Protein AF-A0A6A7Z5G0-F1 (afdb_monomer_lite)

Foldseek 3Di:
DPDLVVLLCLAEDQDDQVVCPVPPRGGNYYFPVVLLVVCVVVVVVVVVCVVVVVDDPVVVVCVLVVDPDPDSNNVSVVSVVSVVSNVVSVVVVVDVVSVVVVVVVVVVVVVLVVVVVVVCVVCVVPNQPPPDPVSVVVSVVVSVVD

InterPro domains:
  IPR002513 Tn3 transposase DDE domain [PF01526] (4-146)

pLDDT: mean 78.56, std 14.75, range [44.31, 96.69]

Organism: NCBI:txid1608996

Structure (mmCIF, N/CA/C/O backbone):
data_AF-A0A6A7Z5G0-F1
#
_entry.id   AF-A0A6A7Z5G0-F1
#
loop_
_atom_site.group_PDB
_atom_site.id
_atom_site.type_symbol
_atom_site.label_atom_id
_atom_site.label_alt_id
_atom_site.label_comp_id
_atom_site.label_asym_id
_atom_site.label_entity_id
_atom_site.label_seq_id
_atom_site.pdbx_PDB_ins_code
_atom_site.Cartn_x
_atom_site.Cartn_y
_atom_site.Cartn_z
_atom_site.occupancy
_atom_site.B_iso_or_equiv
_atom_site.auth_seq_id
_atom_site.auth_comp_id
_atom_site.auth_asym_id
_atom_site.auth_atom_id
_atom_site.pdbx_PDB_model_num
ATOM 1 N N . PHE A 1 1 ? 12.630 -0.727 1.863 1.00 52.66 1 PHE A N 1
ATOM 2 C CA . PHE A 1 1 ? 11.532 -0.521 2.828 1.00 52.66 1 PHE A CA 1
ATOM 3 C C . PHE A 1 1 ? 12.066 0.538 3.770 1.00 52.66 1 PHE A C 1
ATOM 5 O O . PHE A 1 1 ? 13.009 0.244 4.490 1.00 52.66 1 PHE A O 1
ATOM 12 N N . THR A 1 2 ? 11.656 1.792 3.601 1.00 56.12 2 THR A N 1
ATOM 13 C CA . THR A 1 2 ? 12.124 2.887 4.466 1.00 56.12 2 THR A CA 1
ATOM 14 C C . THR A 1 2 ? 11.445 2.747 5.826 1.00 56.12 2 THR A C 1
ATOM 16 O O . THR A 1 2 ? 10.356 2.179 5.872 1.00 56.12 2 THR A O 1
ATOM 19 N N . ASP A 1 3 ? 12.147 3.180 6.870 1.00 73.94 3 ASP A N 1
ATOM 20 C CA . ASP A 1 3 ? 11.816 3.174 8.302 1.00 73.94 3 ASP A CA 1
ATOM 21 C C . ASP A 1 3 ? 10.476 2.532 8.727 1.00 73.94 3 ASP A C 1
ATOM 23 O O . ASP A 1 3 ? 9.387 2.962 8.337 1.00 73.94 3 ASP A O 1
ATOM 27 N N . LEU A 1 4 ? 10.557 1.499 9.570 1.00 74.31 4 LEU A N 1
ATOM 28 C CA . LEU A 1 4 ? 9.383 0.800 10.093 1.00 74.31 4 LEU A CA 1
ATOM 29 C C . LEU A 1 4 ? 8.463 1.754 10.866 1.00 74.31 4 LEU A C 1
ATOM 31 O O . LEU A 1 4 ? 7.242 1.605 10.789 1.00 74.31 4 LEU A O 1
ATOM 35 N N . ASP A 1 5 ? 9.034 2.745 11.551 1.00 79.81 5 ASP A N 1
ATOM 36 C CA . ASP A 1 5 ? 8.273 3.712 12.339 1.00 79.81 5 ASP A CA 1
ATOM 37 C C . ASP A 1 5 ? 7.390 4.600 11.449 1.00 79.81 5 ASP A C 1
ATOM 39 O O . ASP A 1 5 ? 6.235 4.864 11.795 1.00 79.81 5 ASP A O 1
ATOM 43 N N . ASP A 1 6 ? 7.863 4.962 10.252 1.00 84.50 6 ASP A N 1
ATOM 44 C CA . ASP A 1 6 ? 7.064 5.695 9.262 1.00 84.50 6 ASP A CA 1
ATOM 45 C C . ASP A 1 6 ? 5.907 4.832 8.736 1.00 84.50 6 ASP A C 1
ATOM 47 O O . ASP A 1 6 ? 4.780 5.302 8.573 1.00 84.50 6 ASP A O 1
ATOM 51 N N . GLN A 1 7 ? 6.154 3.537 8.503 1.00 82.88 7 GLN A N 1
ATOM 52 C CA . GLN A 1 7 ? 5.121 2.615 8.015 1.00 82.88 7 GLN A CA 1
ATOM 53 C C . GLN A 1 7 ? 4.017 2.361 9.046 1.00 82.88 7 GLN A C 1
ATOM 55 O O . GLN A 1 7 ? 2.868 2.120 8.668 1.00 82.88 7 GLN A O 1
ATOM 60 N N . LEU A 1 8 ? 4.338 2.424 10.341 1.00 85.25 8 LEU A N 1
ATOM 61 C CA . LEU A 1 8 ? 3.349 2.298 11.412 1.00 85.25 8 LEU A CA 1
ATOM 62 C C . LEU A 1 8 ? 2.388 3.493 11.456 1.00 85.25 8 LEU A C 1
ATOM 64 O O . LEU A 1 8 ? 1.213 3.306 11.775 1.00 85.25 8 LEU A O 1
ATOM 68 N N . GLN A 1 9 ? 2.838 4.694 11.075 1.00 87.38 9 GLN A N 1
ATOM 69 C CA . GLN A 1 9 ? 1.968 5.875 10.971 1.00 87.38 9 GLN A CA 1
ATOM 70 C C . GLN A 1 9 ? 0.962 5.776 9.815 1.00 87.38 9 GLN A C 1
ATOM 72 O O . GLN A 1 9 ? -0.065 6.452 9.824 1.00 87.38 9 GLN A O 1
ATOM 77 N N . GLU A 1 10 ? 1.223 4.911 8.835 1.00 89.75 10 GLU A N 1
ATOM 78 C CA . GLU A 1 10 ? 0.332 4.645 7.703 1.00 89.75 10 GLU A CA 1
ATOM 79 C C . GLU A 1 10 ? -0.485 3.355 7.872 1.00 89.75 10 GLU A C 1
ATOM 81 O O . GLU A 1 10 ? -1.019 2.822 6.896 1.00 89.75 10 GLU A O 1
ATOM 86 N N . LEU A 1 11 ? -0.594 2.829 9.094 1.00 92.38 11 LEU A N 1
ATOM 87 C CA . LEU A 1 11 ? -1.417 1.661 9.373 1.00 92.38 11 LEU A CA 1
ATOM 88 C C . LEU A 1 11 ? -2.887 2.061 9.547 1.00 92.38 11 LEU A C 1
ATOM 90 O O . LEU A 1 11 ? -3.209 2.890 10.389 1.00 92.38 11 LEU A O 1
ATOM 94 N N . TYR A 1 12 ? -3.801 1.424 8.823 1.00 94.56 12 TYR A N 1
ATOM 95 C CA . TYR A 1 12 ? -5.240 1.668 8.926 1.00 94.56 12 TYR A CA 1
ATOM 96 C C . TYR A 1 12 ? -6.009 0.375 9.219 1.00 94.56 12 TYR A C 1
ATOM 98 O O . TYR A 1 12 ? -5.593 -0.720 8.830 1.00 94.56 12 TYR A O 1
ATOM 106 N N . CYS A 1 13 ? -7.155 0.493 9.892 1.00 92.69 13 CYS A N 1
ATOM 107 C CA . CYS A 1 13 ? -8.033 -0.631 10.217 1.00 92.69 13 CYS A CA 1
ATOM 108 C C . CYS A 1 13 ? -9.364 -0.586 9.460 1.00 92.69 13 CYS A C 1
ATOM 110 O O . CYS A 1 13 ? -9.811 0.453 8.978 1.00 92.69 13 CYS A O 1
ATOM 112 N N . ALA A 1 14 ? -10.007 -1.749 9.355 1.00 88.56 14 ALA A N 1
ATOM 113 C CA . ALA A 1 14 ? -11.346 -1.886 8.787 1.00 88.56 14 ALA A CA 1
ATOM 114 C C . ALA A 1 14 ? -12.457 -1.596 9.814 1.00 88.56 14 ALA A C 1
ATOM 116 O O . ALA A 1 14 ? -13.543 -1.157 9.431 1.00 88.56 14 ALA A O 1
ATOM 117 N N . ASP A 1 15 ? -12.178 -1.845 11.093 1.00 88.62 15 ASP A N 1
ATOM 118 C CA . ASP A 1 15 ? -13.135 -1.765 12.197 1.00 88.62 15 ASP A CA 1
ATOM 119 C C . ASP A 1 15 ? -12.935 -0.491 13.033 1.00 88.62 15 ASP A C 1
ATOM 121 O O . ASP A 1 15 ? -12.106 0.358 12.701 1.00 88.62 15 ASP A O 1
ATOM 125 N N . ASP A 1 16 ? -13.710 -0.351 14.108 1.00 88.94 16 ASP A N 1
ATOM 126 C CA . ASP A 1 16 ? -13.613 0.774 15.041 1.00 88.94 16 ASP A CA 1
ATOM 127 C C . ASP A 1 16 ? -12.233 0.820 15.725 1.00 88.94 16 ASP A C 1
ATOM 129 O O . ASP A 1 16 ? -11.728 -0.193 16.219 1.00 88.94 16 ASP A O 1
ATOM 133 N N . LEU A 1 17 ? -11.642 2.016 15.786 1.00 88.50 17 LEU A N 1
ATOM 134 C CA . LEU A 1 17 ? -10.369 2.289 16.454 1.00 88.50 17 LEU A CA 1
ATOM 135 C C . LEU A 1 17 ? -10.386 1.890 17.937 1.00 88.50 17 LEU A C 1
ATOM 137 O O . LEU A 1 17 ? -9.361 1.438 18.453 1.00 88.50 17 LEU A O 1
ATOM 141 N N . ALA A 1 18 ? -11.540 1.994 18.605 1.00 90.50 18 ALA A N 1
ATOM 142 C CA . ALA A 1 18 ? -11.696 1.654 20.019 1.00 90.50 18 ALA A CA 1
ATOM 143 C C . ALA A 1 18 ? -11.355 0.182 20.323 1.00 90.50 18 ALA A C 1
ATOM 145 O O . ALA A 1 18 ? -10.880 -0.150 21.410 1.00 90.50 18 ALA A O 1
ATOM 146 N N . LEU A 1 19 ? -11.526 -0.718 19.347 1.00 89.81 19 LEU A N 1
ATOM 147 C CA . LEU A 1 19 ? -11.207 -2.142 19.506 1.00 89.81 19 LEU A CA 1
ATOM 148 C C . LEU A 1 19 ? -9.704 -2.399 19.684 1.00 89.81 19 LEU A C 1
ATOM 150 O O . LEU A 1 19 ? -9.315 -3.453 20.189 1.00 89.81 19 LEU A O 1
ATOM 154 N N . TYR A 1 20 ? -8.861 -1.439 19.298 1.00 89.94 20 TYR A N 1
ATOM 155 C CA . TYR A 1 20 ? -7.408 -1.577 19.281 1.00 89.94 20 TYR A CA 1
ATOM 156 C C . TYR A 1 20 ? -6.707 -0.794 20.397 1.00 89.94 20 TYR A C 1
ATOM 158 O O . TYR A 1 20 ? -5.480 -0.781 20.441 1.00 89.94 20 TYR A O 1
ATOM 166 N N . GLU A 1 21 ? -7.435 -0.178 21.336 1.00 87.38 21 GLU A N 1
ATOM 167 C CA . GLU A 1 21 ? -6.838 0.625 22.421 1.00 87.38 21 GLU A CA 1
ATOM 168 C C . GLU A 1 21 ? -5.798 -0.140 23.250 1.00 87.38 21 GLU A C 1
ATOM 170 O O . GLU A 1 21 ? -4.813 0.438 23.706 1.00 87.38 21 GLU A O 1
ATOM 175 N N . LYS A 1 22 ? -6.004 -1.451 23.423 1.00 89.69 22 LYS A N 1
ATOM 176 C CA . LYS A 1 22 ? -5.122 -2.339 24.197 1.00 89.69 22 LYS A CA 1
ATOM 177 C C . LYS A 1 22 ? -4.058 -3.036 23.345 1.00 89.69 22 LYS A C 1
ATOM 179 O O . LYS A 1 22 ? -3.265 -3.809 23.880 1.00 89.69 22 LYS A O 1
ATOM 184 N N . CYS A 1 23 ? -4.053 -2.822 22.031 1.00 87.06 23 CYS A N 1
ATOM 185 C CA . CYS A 1 23 ? -3.070 -3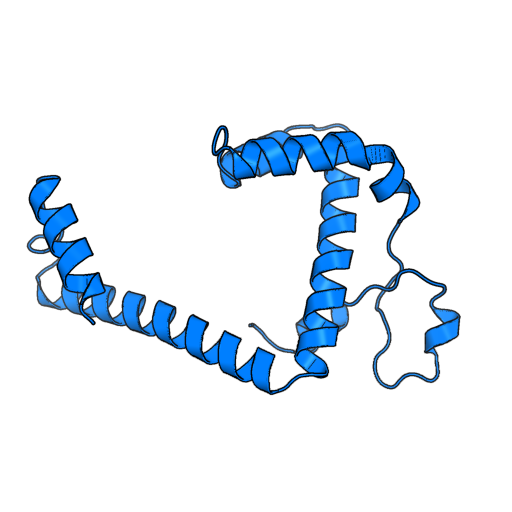.423 21.140 1.00 87.06 23 CYS A CA 1
ATOM 186 C C . CYS A 1 23 ? -1.740 -2.665 21.215 1.00 87.06 23 CYS A C 1
ATOM 188 O O . CYS A 1 23 ? -1.712 -1.439 21.296 1.00 87.06 23 CYS A O 1
ATOM 190 N N . LEU A 1 24 ? -0.628 -3.405 21.137 1.00 85.75 24 LEU A N 1
ATOM 191 C CA . LEU A 1 24 ? 0.721 -2.826 21.101 1.00 85.75 24 LEU A CA 1
ATOM 192 C C . LEU A 1 24 ? 0.904 -1.897 19.893 1.00 85.75 24 LEU A C 1
ATOM 194 O O . LEU A 1 24 ? 1.530 -0.848 19.995 1.00 85.75 24 LEU A O 1
ATOM 198 N N . ILE A 1 25 ? 0.330 -2.294 18.758 1.00 86.69 25 ILE A N 1
ATOM 199 C CA . ILE A 1 25 ? 0.344 -1.535 17.514 1.00 86.69 25 ILE A CA 1
ATOM 200 C C . ILE A 1 25 ? -1.076 -1.056 17.256 1.00 86.69 25 ILE A C 1
ATOM 202 O O . ILE A 1 25 ? -2.005 -1.866 17.198 1.00 86.69 25 ILE A O 1
ATOM 206 N N . ARG A 1 26 ? -1.233 0.261 17.116 1.00 89.94 26 ARG A N 1
ATOM 207 C CA . ARG A 1 26 ? -2.524 0.910 16.907 1.00 89.94 26 ARG A CA 1
ATOM 208 C C . ARG A 1 26 ? -2.609 1.459 15.484 1.00 89.94 26 ARG A C 1
ATOM 210 O O . ARG A 1 26 ? -1.638 2.057 15.025 1.00 89.94 26 ARG A O 1
ATOM 217 N N . PRO A 1 27 ? -3.738 1.264 14.788 1.00 92.38 27 PRO A N 1
ATOM 218 C CA . PRO A 1 27 ? -3.973 1.910 13.505 1.00 92.38 27 PRO A CA 1
ATOM 219 C C . PRO A 1 27 ? -4.077 3.433 13.683 1.00 92.38 27 PRO A C 1
ATOM 221 O O . PRO A 1 27 ? -4.663 3.920 14.648 1.00 92.38 27 PRO A O 1
ATOM 224 N N . ALA A 1 28 ? -3.532 4.181 12.729 1.00 91.81 28 ALA A N 1
ATOM 225 C CA . ALA A 1 28 ? -3.609 5.633 12.630 1.00 91.81 28 ALA A CA 1
ATOM 226 C C . ALA A 1 28 ? -4.994 6.133 12.183 1.00 91.81 28 ALA A C 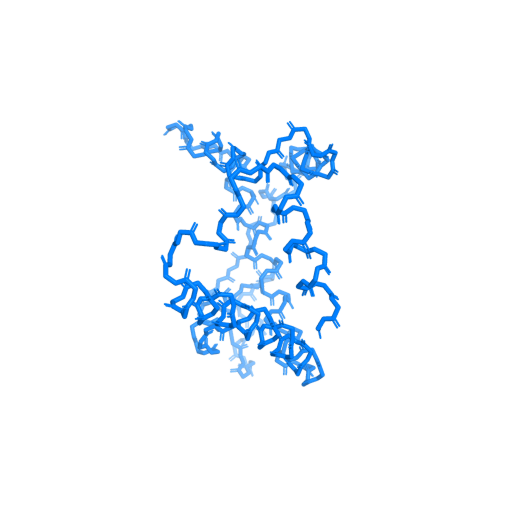1
ATOM 228 O O . ALA A 1 28 ? -5.342 7.290 12.416 1.00 91.81 28 ALA A O 1
ATOM 229 N N . GLY A 1 29 ? -5.802 5.279 11.548 1.00 93.31 29 GLY A N 1
ATOM 230 C CA . GLY A 1 29 ? -7.152 5.638 11.125 1.00 93.31 29 GLY A CA 1
ATOM 231 C C . GLY A 1 29 ? -7.967 4.462 10.600 1.00 93.31 29 GLY A C 1
ATOM 232 O O . GLY A 1 29 ? -7.486 3.331 10.518 1.00 93.31 29 GLY A O 1
ATOM 233 N N . GLN A 1 30 ? -9.208 4.753 10.214 1.00 95.25 30 GLN A N 1
ATOM 234 C CA . GLN A 1 30 ? -10.133 3.776 9.648 1.00 95.25 30 GLN A CA 1
ATOM 235 C C . GLN A 1 30 ? -10.225 3.912 8.123 1.00 95.25 30 GLN A C 1
ATOM 237 O O . GLN A 1 30 ? -10.192 5.016 7.579 1.00 95.25 30 GLN A O 1
ATOM 242 N N . ILE A 1 31 ? -10.352 2.774 7.446 1.00 95.00 31 ILE A N 1
ATOM 243 C CA . ILE A 1 31 ? -10.536 2.668 5.996 1.00 95.00 31 ILE A CA 1
ATOM 244 C C . ILE A 1 31 ? -12.013 2.857 5.653 1.00 95.00 31 ILE A C 1
ATOM 246 O O . ILE A 1 31 ? -12.880 2.183 6.217 1.00 95.00 31 ILE A O 1
ATOM 250 N N . ASP A 1 32 ? -12.303 3.689 4.653 1.00 95.00 32 ASP A N 1
ATOM 251 C CA . ASP A 1 32 ? -13.663 3.821 4.120 1.00 95.00 32 ASP A CA 1
ATOM 252 C C . ASP A 1 32 ? -13.997 2.651 3.180 1.00 95.00 32 ASP A C 1
ATOM 254 O O . ASP A 1 32 ? -13.836 2.696 1.956 1.00 95.00 32 ASP A O 1
ATOM 258 N N . ARG A 1 33 ? -14.476 1.554 3.772 1.00 93.94 33 ARG A N 1
ATOM 259 C CA . ARG A 1 33 ? -14.855 0.347 3.025 1.00 93.94 33 ARG A CA 1
ATOM 260 C C . ARG A 1 33 ? -16.029 0.580 2.083 1.00 93.94 33 ARG A C 1
ATOM 262 O O . ARG A 1 33 ? -16.090 -0.069 1.041 1.00 93.94 33 ARG A O 1
ATOM 269 N N . GLN A 1 34 ? -16.956 1.468 2.438 1.00 94.94 34 GLN A N 1
ATOM 270 C CA . GLN A 1 34 ? -18.138 1.724 1.615 1.00 94.94 34 GLN A CA 1
ATOM 271 C C . GLN A 1 34 ? -17.746 2.421 0.318 1.00 94.94 34 GLN A C 1
ATOM 273 O O . GLN A 1 34 ? -18.242 2.054 -0.745 1.00 94.94 34 GLN A O 1
ATOM 278 N N . LEU A 1 35 ? -16.781 3.340 0.378 1.00 94.81 35 LEU A N 1
ATOM 279 C CA . LEU A 1 35 ? -16.219 3.971 -0.809 1.00 94.81 35 LEU A CA 1
ATOM 280 C C . LEU A 1 35 ? -15.533 2.959 -1.741 1.00 94.81 35 LEU A C 1
ATOM 282 O O . LEU A 1 35 ? -15.735 3.007 -2.954 1.00 94.81 35 LEU A O 1
ATOM 286 N N . ILE A 1 36 ? -14.768 2.011 -1.186 1.00 94.69 36 ILE A N 1
ATOM 287 C CA . ILE A 1 36 ? -14.126 0.944 -1.973 1.00 94.69 36 ILE A CA 1
ATOM 288 C C . ILE A 1 36 ? -15.182 0.058 -2.645 1.00 94.69 36 ILE A C 1
ATOM 290 O O . ILE A 1 36 ? -15.076 -0.242 -3.833 1.00 94.69 36 ILE A O 1
ATOM 294 N N . VAL A 1 37 ? -16.205 -0.364 -1.896 1.00 96.38 37 VAL A N 1
ATOM 295 C CA . VAL A 1 37 ? -17.274 -1.228 -2.416 1.00 96.38 37 VAL A CA 1
ATOM 296 C C . VAL A 1 37 ? -18.093 -0.507 -3.487 1.00 96.38 37 VAL A C 1
ATOM 298 O O . VAL A 1 37 ? -18.365 -1.097 -4.532 1.00 96.38 37 VAL A O 1
ATOM 301 N N . GLY A 1 38 ? -18.430 0.767 -3.271 1.00 96.69 38 GLY A N 1
ATOM 302 C CA . GLY A 1 38 ? -19.184 1.581 -4.227 1.00 96.69 38 GLY A CA 1
ATOM 303 C C . GLY A 1 38 ? -18.471 1.756 -5.570 1.00 96.69 38 GLY A C 1
ATOM 304 O O . GLY A 1 38 ? -19.112 1.749 -6.616 1.00 96.69 38 GLY A O 1
ATOM 305 N N . GLU A 1 39 ? -17.139 1.822 -5.561 1.00 96.00 39 GLU A N 1
ATOM 306 C CA . GLU A 1 39 ? -16.315 1.991 -6.764 1.00 96.00 39 GLU A CA 1
ATOM 307 C C . GLU A 1 39 ? -15.685 0.683 -7.271 1.00 96.00 39 GLU A C 1
ATOM 309 O O . GLU A 1 39 ? -14.864 0.706 -8.193 1.00 96.00 39 GLU A O 1
ATOM 314 N N . LYS A 1 40 ? -16.074 -0.477 -6.719 1.00 95.19 40 LYS A N 1
ATOM 315 C CA . LYS A 1 40 ? -15.450 -1.774 -7.025 1.00 95.19 40 LYS A CA 1
ATOM 316 C C . LYS A 1 40 ? -15.360 -2.049 -8.528 1.00 95.19 40 LYS A C 1
ATOM 318 O O . LYS A 1 40 ? -14.305 -2.441 -9.013 1.00 95.19 40 LYS A O 1
ATOM 323 N N . ALA A 1 41 ? -16.441 -1.819 -9.273 1.00 96.50 41 ALA A N 1
ATOM 324 C CA . ALA A 1 41 ? -16.465 -2.079 -10.713 1.00 96.50 41 ALA A CA 1
ATOM 325 C C . ALA A 1 41 ? -15.436 -1.228 -11.485 1.00 96.50 41 ALA A C 1
ATOM 327 O O . ALA A 1 41 ? -14.845 -1.694 -12.459 1.00 96.50 41 ALA A O 1
ATOM 328 N N . ASN A 1 42 ? -15.193 0.010 -11.045 1.00 93.38 42 ASN A N 1
ATOM 329 C CA . ASN A 1 42 ? -14.189 0.885 -11.645 1.00 93.38 42 ASN A CA 1
ATOM 330 C C . ASN A 1 42 ? -12.769 0.450 -11.262 1.00 93.38 42 ASN A C 1
ATOM 332 O O . ASN A 1 42 ? -11.885 0.445 -12.120 1.00 93.38 42 ASN A O 1
ATOM 336 N N . ILE A 1 43 ? -12.563 0.021 -10.013 1.00 92.94 43 ILE A N 1
ATOM 337 C CA . ILE A 1 43 ? -11.293 -0.564 -9.559 1.00 92.94 43 ILE A CA 1
ATOM 338 C C . ILE A 1 43 ? -10.969 -1.826 -10.371 1.00 92.94 43 ILE A C 1
ATOM 340 O O . ILE A 1 43 ? -9.867 -1.933 -10.905 1.00 92.94 43 ILE A O 1
ATOM 344 N N . ASP A 1 44 ? -11.930 -2.740 -10.539 1.00 93.69 44 ASP A N 1
ATOM 345 C CA . ASP A 1 44 ? -11.751 -3.975 -11.312 1.00 93.69 44 ASP A CA 1
ATOM 346 C C . ASP A 1 44 ? -11.344 -3.673 -12.764 1.00 93.69 44 ASP A C 1
ATOM 348 O O . ASP A 1 44 ? -10.405 -4.276 -13.283 1.00 93.69 44 ASP A O 1
ATOM 352 N N . ARG A 1 45 ? -12.000 -2.699 -13.413 1.00 91.94 45 ARG A N 1
ATOM 353 C CA . ARG A 1 45 ? -11.640 -2.255 -14.773 1.00 91.94 45 ARG A CA 1
ATOM 354 C C . ARG A 1 45 ? -10.219 -1.713 -14.835 1.00 91.94 45 ARG A C 1
ATOM 356 O O . ARG A 1 45 ? -9.475 -2.065 -15.740 1.00 91.94 45 ARG A O 1
ATOM 363 N N . ILE A 1 46 ? -9.834 -0.886 -13.869 1.00 89.44 46 ILE A N 1
ATOM 364 C CA . ILE A 1 46 ? -8.487 -0.317 -13.789 1.00 89.44 46 ILE A CA 1
ATOM 365 C C . ILE A 1 46 ? -7.434 -1.417 -13.634 1.00 89.44 46 ILE A C 1
ATOM 367 O O . ILE A 1 46 ? -6.434 -1.412 -14.352 1.00 89.44 46 ILE A O 1
ATOM 371 N N . VAL A 1 47 ? -7.672 -2.386 -12.748 1.00 88.94 47 VAL A N 1
ATOM 372 C CA . VAL A 1 47 ? -6.784 -3.539 -12.560 1.00 88.94 47 VAL A CA 1
ATOM 373 C C . VAL A 1 47 ? -6.705 -4.379 -13.835 1.00 88.94 47 VAL A C 1
ATOM 375 O O . VAL A 1 47 ? -5.607 -4.764 -14.234 1.00 88.94 47 VAL A O 1
ATOM 378 N N . ALA A 1 48 ? -7.831 -4.611 -14.514 1.00 89.19 48 ALA A N 1
ATOM 379 C CA . ALA A 1 48 ? -7.865 -5.338 -15.779 1.00 89.19 48 ALA A CA 1
ATOM 380 C C . ALA A 1 48 ? -7.068 -4.616 -16.880 1.00 89.19 48 ALA A C 1
ATOM 382 O O . ALA A 1 48 ? -6.209 -5.235 -17.498 1.00 89.19 48 ALA A O 1
ATOM 383 N N . THR A 1 49 ? -7.264 -3.308 -17.074 1.00 87.12 49 THR A N 1
ATOM 384 C CA . THR A 1 49 ? -6.508 -2.497 -18.048 1.00 87.12 49 THR A CA 1
ATOM 385 C C . THR A 1 49 ? -5.000 -2.537 -17.778 1.00 87.12 49 THR A C 1
ATOM 387 O O . THR A 1 49 ? -4.204 -2.661 -18.711 1.00 87.12 49 THR A O 1
ATOM 390 N N . LEU A 1 50 ? -4.587 -2.466 -16.505 1.00 85.44 50 LEU A N 1
ATOM 391 C CA . LEU A 1 50 ? -3.178 -2.607 -16.122 1.00 85.44 50 LEU A CA 1
ATOM 392 C C . LEU A 1 50 ? -2.652 -4.023 -16.398 1.00 85.44 50 LEU A C 1
ATOM 394 O O . LEU A 1 50 ? -1.555 -4.173 -16.936 1.00 85.44 50 LEU A O 1
ATOM 398 N N . GLY A 1 51 ? -3.429 -5.057 -16.064 1.00 82.62 51 GLY A N 1
ATOM 399 C CA . GLY A 1 51 ? -3.073 -6.461 -16.288 1.00 82.62 51 GLY A CA 1
ATOM 400 C C . GLY A 1 51 ? -2.961 -6.831 -17.770 1.00 82.62 51 GLY A C 1
ATOM 401 O O . GLY A 1 51 ? -2.047 -7.559 -18.153 1.00 82.62 51 GLY A O 1
ATOM 402 N N . LEU A 1 52 ? -3.830 -6.265 -18.610 1.00 89.62 52 LEU A N 1
ATOM 403 C CA . LEU A 1 52 ? -3.805 -6.398 -20.070 1.00 89.62 52 LEU A CA 1
ATOM 404 C C . LEU A 1 52 ? -2.725 -5.531 -20.735 1.00 89.62 52 LEU A C 1
ATOM 406 O O . LEU A 1 52 ? -2.513 -5.638 -21.940 1.00 89.62 52 LEU A O 1
ATOM 410 N N . LYS A 1 53 ? -2.021 -4.691 -19.962 1.00 85.69 53 LYS A N 1
ATOM 411 C CA . LYS A 1 53 ? -0.991 -3.754 -20.442 1.00 85.69 53 LYS A CA 1
ATOM 412 C C . LYS A 1 53 ? -1.497 -2.771 -21.507 1.00 85.69 53 LYS A C 1
ATOM 414 O O . LYS A 1 53 ? -0.698 -2.209 -22.251 1.00 85.69 53 LYS A O 1
ATOM 419 N N . GLU A 1 54 ? -2.803 -2.511 -21.542 1.00 80.06 54 GLU A N 1
ATOM 420 C CA . GLU A 1 54 ? -3.416 -1.501 -22.416 1.00 80.06 54 GLU A CA 1
ATOM 421 C C . GLU A 1 54 ? -3.001 -0.076 -22.014 1.00 80.06 54 GLU A C 1
ATOM 423 O O . GLU A 1 54 ? -3.019 0.850 -22.825 1.00 80.06 54 GLU A O 1
ATOM 428 N N . MET A 1 55 ? -2.615 0.112 -20.747 1.00 84.19 55 MET A N 1
ATOM 429 C CA . MET A 1 55 ? -2.125 1.379 -20.214 1.00 84.19 55 MET A CA 1
ATOM 430 C C . MET A 1 55 ? -1.035 1.154 -19.163 1.00 84.19 55 MET A C 1
ATOM 432 O O . MET A 1 55 ? -1.066 0.186 -18.406 1.00 84.19 55 MET A O 1
ATOM 436 N N . THR A 1 56 ? -0.082 2.086 -19.073 1.00 84.88 56 THR A N 1
ATOM 437 C CA . THR A 1 56 ? 0.924 2.083 -17.999 1.00 84.88 56 THR A CA 1
ATOM 438 C C . THR A 1 56 ? 0.363 2.667 -16.699 1.00 84.88 56 THR A C 1
ATOM 440 O O . THR A 1 56 ? -0.516 3.535 -16.722 1.00 84.88 56 THR A O 1
ATOM 443 N N . GLN A 1 57 ? 0.933 2.266 -15.556 1.00 78.50 57 GLN A N 1
ATOM 444 C CA . GLN A 1 57 ? 0.594 2.839 -14.246 1.00 78.50 57 GLN A CA 1
ATOM 445 C C . GLN A 1 57 ? 0.763 4.367 -14.223 1.00 78.50 57 GLN A C 1
ATOM 447 O O . GLN A 1 57 ? -0.119 5.077 -13.748 1.00 78.50 57 GLN A O 1
ATOM 452 N N . GLY A 1 58 ? 1.854 4.892 -14.796 1.00 83.38 58 GLY A N 1
ATOM 453 C CA . GLY A 1 58 ? 2.119 6.334 -14.832 1.00 83.38 58 GLY A CA 1
ATOM 454 C C . GLY A 1 58 ? 1.061 7.118 -15.615 1.00 83.38 58 GLY A C 1
ATOM 455 O O . GLY A 1 58 ? 0.605 8.171 -15.165 1.00 83.38 58 GLY A O 1
ATOM 456 N N . THR A 1 59 ? 0.614 6.589 -16.757 1.00 84.31 59 THR A N 1
ATOM 457 C CA . THR A 1 59 ? -0.480 7.185 -17.541 1.00 84.31 59 THR A CA 1
ATOM 458 C C . THR A 1 59 ? -1.800 7.148 -16.770 1.00 84.31 59 THR A C 1
ATOM 460 O O . THR A 1 59 ? -2.542 8.131 -16.776 1.00 84.31 59 THR A O 1
ATOM 463 N N . LEU A 1 60 ? -2.079 6.045 -16.077 1.00 84.00 60 LEU A N 1
ATOM 464 C CA . LEU A 1 60 ? -3.303 5.862 -15.306 1.00 84.00 60 LEU A CA 1
ATOM 465 C C . LEU A 1 60 ? -3.388 6.824 -14.115 1.00 84.00 60 LEU A C 1
ATOM 467 O O . LEU A 1 60 ? -4.394 7.515 -13.959 1.00 84.00 60 LEU A O 1
ATOM 471 N N . ILE A 1 61 ? -2.316 6.936 -13.326 1.00 81.62 61 ILE A N 1
ATOM 472 C CA . ILE A 1 61 ? -2.236 7.891 -12.211 1.00 81.62 61 ILE A CA 1
ATOM 473 C C . ILE A 1 61 ? -2.386 9.320 -12.723 1.00 81.62 61 ILE A C 1
ATOM 475 O O . ILE A 1 61 ? -3.152 10.098 -12.156 1.00 81.62 61 ILE A O 1
ATOM 479 N N . ARG A 1 62 ? -1.730 9.660 -13.840 1.00 84.75 62 ARG A N 1
ATOM 480 C CA . ARG A 1 62 ? -1.893 10.978 -14.458 1.00 84.75 62 ARG A CA 1
ATOM 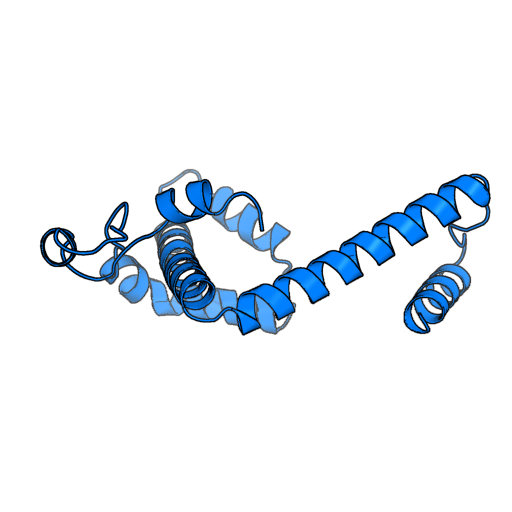481 C C . ARG A 1 62 ? -3.355 11.246 -14.803 1.00 84.75 62 ARG A C 1
ATOM 483 O O . ARG A 1 62 ? -3.853 12.305 -14.439 1.00 84.75 62 ARG A O 1
ATOM 490 N N . LYS A 1 63 ? -4.061 10.296 -15.429 1.00 84.31 63 LYS A N 1
ATOM 491 C CA . LYS A 1 63 ? -5.497 10.435 -15.733 1.00 84.31 63 LYS A CA 1
ATOM 492 C C . LYS A 1 63 ? -6.335 10.641 -14.473 1.00 84.31 63 LYS A C 1
ATOM 494 O O . LYS A 1 63 ? -7.094 11.601 -14.421 1.00 84.31 63 LYS A O 1
ATOM 499 N N . LEU A 1 64 ? -6.165 9.805 -13.448 1.00 80.94 64 LEU A N 1
ATOM 500 C CA . LEU A 1 64 ? -6.904 9.927 -12.185 1.00 80.94 64 LEU A CA 1
ATOM 501 C C . LEU A 1 64 ? -6.669 11.275 -11.489 1.00 80.94 64 LEU A C 1
ATOM 503 O O . LEU A 1 64 ? -7.598 11.836 -10.912 1.00 80.94 64 LEU A O 1
ATOM 507 N N . CYS A 1 65 ? -5.448 11.803 -11.569 1.00 78.00 65 CYS A N 1
ATOM 508 C CA . CYS A 1 65 ? -5.064 13.076 -10.960 1.00 78.00 65 CYS A CA 1
ATOM 509 C C . CYS A 1 65 ? -5.350 14.304 -11.840 1.00 78.00 65 CYS A C 1
ATOM 511 O O . CYS A 1 65 ? -5.255 15.421 -11.345 1.00 78.00 65 CYS A O 1
ATOM 513 N N . THR A 1 66 ? -5.702 14.126 -13.119 1.00 81.56 66 THR A N 1
ATOM 514 C CA . THR A 1 66 ? -6.065 15.240 -14.018 1.00 81.56 66 THR A CA 1
ATOM 515 C C . THR A 1 66 ? -7.473 15.767 -13.722 1.00 81.56 66 THR A C 1
ATOM 517 O O . THR A 1 66 ? -7.786 16.912 -14.035 1.00 81.56 66 THR A O 1
ATOM 520 N N . TYR A 1 67 ? -8.330 14.961 -13.089 1.00 71.94 67 TYR A N 1
ATOM 521 C CA . TYR A 1 67 ? -9.662 15.401 -12.684 1.00 71.94 67 TYR A CA 1
ATOM 522 C C . TYR A 1 67 ? -9.567 16.425 -11.541 1.00 71.94 67 TYR A C 1
ATOM 524 O O . TYR A 1 67 ? -9.121 16.108 -10.440 1.00 71.94 67 TYR A O 1
ATOM 532 N N . THR A 1 68 ? -10.002 17.656 -11.817 1.00 56.75 68 THR A N 1
ATOM 533 C CA . THR A 1 68 ? -10.032 18.789 -10.875 1.00 56.75 68 THR A CA 1
ATOM 534 C C . THR A 1 68 ? -11.166 18.696 -9.853 1.00 56.75 68 THR A C 1
ATOM 536 O O . THR A 1 68 ? -11.050 19.245 -8.760 1.00 56.75 68 THR A O 1
ATOM 539 N N . ALA A 1 69 ? -12.246 17.980 -10.173 1.00 67.50 69 ALA A N 1
ATOM 540 C CA . ALA A 1 69 ? -13.327 17.672 -9.239 1.00 67.50 69 ALA A CA 1
ATOM 541 C C . ALA A 1 69 ? -12.977 16.451 -8.363 1.00 67.50 69 ALA A C 1
ATOM 543 O O . ALA A 1 69 ? -12.233 15.573 -8.816 1.00 67.50 69 ALA A O 1
ATOM 544 N N . PRO A 1 70 ? -13.520 16.345 -7.132 1.00 72.50 70 PRO A N 1
ATOM 545 C CA . PRO A 1 70 ? -13.331 15.172 -6.282 1.00 72.50 70 PRO A CA 1
ATOM 546 C C . PRO A 1 70 ? -13.842 13.909 -6.991 1.00 72.50 70 PRO A C 1
ATOM 548 O O . PRO A 1 70 ? -15.039 13.645 -7.050 1.00 72.50 70 PRO A O 1
ATOM 551 N N . ASN A 1 71 ? -12.912 13.134 -7.548 1.00 85.62 71 ASN A N 1
ATOM 552 C CA . ASN A 1 71 ? -13.205 11.907 -8.276 1.00 85.62 71 ASN A CA 1
ATOM 553 C C . ASN A 1 71 ? -13.365 10.741 -7.272 1.00 85.62 71 ASN A C 1
ATOM 555 O O . ASN A 1 71 ? -12.398 10.422 -6.567 1.00 85.62 71 ASN A O 1
ATOM 559 N N . PRO A 1 72 ? -14.550 10.104 -7.187 1.00 90.38 72 PRO A N 1
ATOM 560 C CA . PRO A 1 72 ? -14.804 9.024 -6.234 1.00 90.38 72 PRO A CA 1
ATOM 561 C C . PRO A 1 72 ? -13.919 7.802 -6.500 1.00 90.38 72 PRO A C 1
ATOM 563 O O . PRO A 1 72 ? -13.344 7.271 -5.555 1.00 90.38 72 PRO A O 1
ATOM 566 N N . THR A 1 73 ? -13.691 7.433 -7.764 1.00 90.81 73 THR A N 1
ATOM 567 C CA . THR A 1 73 ? -12.786 6.341 -8.152 1.00 90.81 73 THR A CA 1
ATOM 568 C C . THR A 1 73 ? -11.354 6.605 -7.695 1.00 90.81 73 THR A C 1
ATOM 570 O O . THR A 1 73 ? -10.700 5.712 -7.160 1.00 90.81 73 THR A O 1
ATOM 573 N N . ARG A 1 74 ? -10.854 7.842 -7.848 1.00 89.88 74 ARG A N 1
ATOM 574 C CA . ARG A 1 74 ? -9.528 8.214 -7.326 1.00 89.88 74 ARG A CA 1
ATOM 575 C C . ARG A 1 74 ? -9.483 8.007 -5.815 1.00 89.88 74 ARG A C 1
ATOM 577 O O . ARG A 1 74 ? -8.557 7.372 -5.327 1.00 89.88 74 ARG A O 1
ATOM 584 N N . ARG A 1 75 ? -10.465 8.525 -5.073 1.00 91.44 75 ARG A N 1
ATOM 585 C CA . ARG A 1 75 ? -10.495 8.373 -3.609 1.00 91.44 75 ARG A CA 1
ATOM 586 C C . ARG A 1 75 ? -10.570 6.899 -3.198 1.00 91.44 75 ARG A C 1
ATOM 588 O O . ARG A 1 75 ? -9.816 6.488 -2.326 1.00 91.44 75 ARG A O 1
ATOM 595 N N . ALA A 1 76 ? -11.398 6.105 -3.871 1.00 93.81 76 ALA A N 1
ATOM 596 C CA . ALA A 1 76 ? -11.530 4.675 -3.622 1.00 93.81 76 ALA A CA 1
ATOM 597 C C . ALA A 1 76 ? -10.230 3.901 -3.880 1.00 93.81 76 ALA A C 1
ATOM 599 O O . ALA A 1 76 ? -9.897 3.010 -3.109 1.00 93.81 76 ALA A O 1
ATOM 600 N N . ILE A 1 77 ? -9.457 4.261 -4.911 1.00 90.88 77 ILE A N 1
ATOM 601 C CA . ILE A 1 77 ? -8.141 3.656 -5.171 1.00 90.88 77 ILE A CA 1
ATOM 602 C C . ILE A 1 77 ? -7.151 3.973 -4.054 1.00 90.88 77 ILE A C 1
ATOM 604 O O . ILE A 1 77 ? -6.409 3.091 -3.640 1.00 90.88 77 ILE A O 1
ATOM 608 N N . PHE A 1 78 ? -7.144 5.208 -3.552 1.00 90.12 78 PHE A N 1
ATOM 609 C CA . PHE A 1 78 ? -6.269 5.585 -2.440 1.00 90.12 78 PHE A CA 1
ATOM 610 C C . PHE A 1 78 ? -6.684 4.887 -1.135 1.00 90.12 78 PHE A C 1
ATOM 612 O O . PHE A 1 78 ? -5.822 4.414 -0.403 1.00 90.12 78 PHE A O 1
ATOM 619 N N . GLU A 1 79 ? -7.984 4.757 -0.859 1.00 94.12 79 GLU A N 1
ATOM 620 C CA . GLU A 1 79 ? -8.475 3.956 0.275 1.00 94.12 79 GLU A CA 1
ATOM 621 C C . GLU A 1 79 ? -8.136 2.466 0.121 1.00 94.12 79 GLU A C 1
ATOM 623 O O . GLU A 1 79 ? -7.742 1.804 1.082 1.00 94.12 79 GLU A O 1
ATOM 628 N N . PHE A 1 80 ? -8.217 1.933 -1.098 1.00 92.94 80 PHE A N 1
ATOM 629 C CA . PHE A 1 80 ? -7.799 0.567 -1.387 1.00 92.94 80 PHE A CA 1
ATOM 630 C C . PHE A 1 80 ? -6.282 0.377 -1.210 1.00 92.94 80 PHE A C 1
ATOM 632 O O . PHE A 1 80 ? -5.864 -0.635 -0.651 1.00 92.94 80 PHE A O 1
ATOM 639 N N . ASP A 1 81 ? -5.454 1.353 -1.600 1.00 90.88 81 ASP A N 1
ATOM 640 C CA . ASP A 1 81 ? -4.005 1.332 -1.342 1.00 90.88 81 ASP A CA 1
ATOM 641 C C . ASP A 1 81 ? -3.702 1.276 0.159 1.00 90.88 81 ASP A C 1
ATOM 643 O O . ASP A 1 81 ? -2.928 0.421 0.590 1.00 90.88 81 ASP A O 1
ATOM 647 N N . LYS A 1 82 ? -4.379 2.100 0.975 1.00 93.88 82 LYS A N 1
ATOM 648 C CA . LYS A 1 82 ? -4.251 2.054 2.444 1.00 93.88 82 LYS A CA 1
ATOM 649 C C . LYS A 1 82 ? -4.541 0.661 2.995 1.00 93.88 82 LYS A C 1
ATOM 651 O O . LYS A 1 82 ? -3.798 0.181 3.851 1.00 93.88 82 LYS A O 1
ATOM 656 N N . LEU A 1 83 ? -5.583 -0.010 2.493 1.00 93.62 83 LEU A N 1
ATOM 657 C CA . LEU A 1 83 ? -5.926 -1.376 2.896 1.00 93.62 83 LEU A CA 1
ATOM 658 C C . LEU A 1 83 ? -4.803 -2.365 2.571 1.00 93.62 83 LEU A C 1
ATOM 660 O O . LEU A 1 83 ? -4.358 -3.108 3.447 1.00 93.62 83 LEU A O 1
ATOM 664 N N . ILE A 1 84 ? -4.343 -2.380 1.318 1.00 91.19 84 ILE A N 1
ATOM 665 C CA . ILE A 1 84 ? -3.302 -3.310 0.867 1.00 91.19 84 ILE A CA 1
ATOM 666 C C . ILE A 1 84 ? -1.991 -3.060 1.615 1.00 91.19 84 ILE A C 1
ATOM 668 O O . ILE A 1 84 ? -1.370 -4.016 2.086 1.00 91.19 84 ILE A O 1
ATOM 672 N N . ARG A 1 85 ? -1.611 -1.791 1.790 1.00 91.44 85 ARG A N 1
ATOM 673 C CA . ARG A 1 85 ? -0.434 -1.377 2.560 1.00 91.44 85 ARG A CA 1
ATOM 674 C C . ARG A 1 85 ? -0.526 -1.831 4.010 1.00 91.44 85 ARG A C 1
ATOM 676 O O . ARG A 1 85 ? 0.389 -2.486 4.489 1.00 91.44 85 ARG A O 1
ATOM 683 N N . SER A 1 86 ? -1.653 -1.586 4.675 1.00 92.81 86 SER A N 1
ATOM 684 C CA . SER A 1 86 ? -1.858 -1.985 6.074 1.00 92.81 86 SER A CA 1
ATOM 685 C C . SER A 1 86 ? -1.751 -3.500 6.254 1.00 92.81 86 SER A C 1
ATOM 687 O O . SER A 1 86 ? -1.057 -3.980 7.149 1.00 92.81 86 SER A O 1
ATOM 689 N N . ILE A 1 87 ? -2.374 -4.275 5.357 1.00 91.25 87 ILE A N 1
ATOM 690 C CA . ILE A 1 87 ? -2.260 -5.741 5.351 1.00 91.25 87 ILE A CA 1
ATOM 691 C C . ILE A 1 87 ? -0.807 -6.168 5.151 1.00 91.25 87 ILE A C 1
ATOM 693 O O . ILE A 1 87 ? -0.336 -7.083 5.830 1.00 91.25 87 ILE A O 1
ATOM 697 N N . TYR A 1 88 ? -0.102 -5.537 4.212 1.00 89.19 88 TYR A N 1
ATOM 698 C CA . TYR A 1 88 ? 1.295 -5.839 3.947 1.00 89.19 88 TYR A CA 1
ATOM 699 C C . TYR A 1 88 ? 2.164 -5.552 5.178 1.00 89.19 88 TYR A C 1
ATOM 701 O O . TYR A 1 88 ? 2.893 -6.442 5.604 1.00 89.19 88 TYR A O 1
ATOM 709 N N . THR A 1 89 ? 2.052 -4.368 5.784 1.00 89.31 89 THR A N 1
ATOM 710 C CA . THR A 1 89 ? 2.838 -3.963 6.960 1.00 89.31 89 THR A CA 1
ATOM 711 C C . THR A 1 89 ? 2.597 -4.906 8.136 1.00 89.31 89 THR A C 1
ATOM 713 O O . THR A 1 89 ? 3.546 -5.386 8.750 1.00 89.31 89 THR A O 1
ATOM 716 N N . LEU A 1 90 ? 1.343 -5.283 8.404 1.00 89.38 90 LEU A N 1
ATOM 717 C CA . LEU A 1 90 ? 1.028 -6.256 9.457 1.00 89.38 90 LEU A CA 1
ATOM 718 C C . LEU A 1 90 ? 1.595 -7.651 9.165 1.00 89.38 90 LEU A C 1
ATOM 720 O O . LEU A 1 90 ? 2.056 -8.338 10.076 1.00 89.38 90 LEU A O 1
ATOM 724 N N . ARG A 1 91 ? 1.575 -8.094 7.902 1.00 88.06 91 ARG A N 1
ATOM 725 C CA . ARG A 1 91 ? 2.202 -9.365 7.503 1.00 88.06 91 ARG A CA 1
ATOM 726 C C . ARG A 1 91 ? 3.715 -9.310 7.646 1.00 88.06 91 ARG A C 1
ATOM 728 O O . ARG A 1 91 ? 4.290 -10.282 8.118 1.00 88.06 91 ARG A O 1
ATOM 735 N N . TYR A 1 92 ? 4.319 -8.191 7.265 1.00 85.38 92 TYR A N 1
ATOM 736 C CA . TYR A 1 92 ? 5.748 -7.941 7.393 1.00 85.38 92 TYR A CA 1
ATOM 737 C C . TYR A 1 92 ? 6.187 -8.032 8.858 1.00 85.38 92 TYR A C 1
ATOM 739 O O . TYR A 1 92 ? 7.114 -8.765 9.170 1.00 85.38 92 TYR A O 1
ATOM 747 N N . LEU A 1 93 ? 5.444 -7.394 9.767 1.00 84.81 93 LEU A N 1
ATOM 748 C CA . LEU A 1 93 ? 5.696 -7.452 11.211 1.00 84.81 93 LEU A CA 1
ATOM 749 C C . LEU A 1 93 ? 5.540 -8.857 11.808 1.00 84.81 93 LEU A C 1
ATOM 751 O O . LEU A 1 93 ? 6.208 -9.203 12.778 1.00 84.81 93 LEU A O 1
ATOM 755 N N . ARG A 1 94 ? 4.631 -9.668 11.258 1.00 87.00 94 ARG A N 1
ATOM 756 C CA . ARG A 1 94 ? 4.347 -11.016 11.765 1.00 87.00 94 ARG A CA 1
ATOM 757 C C . ARG A 1 94 ? 5.314 -12.075 11.232 1.00 87.00 94 ARG A C 1
ATOM 759 O O . ARG A 1 94 ? 5.504 -13.090 11.897 1.00 87.00 94 ARG A O 1
ATOM 766 N N . ASP A 1 95 ? 5.859 -11.887 10.033 1.00 85.00 95 ASP A N 1
ATOM 767 C CA . ASP A 1 95 ? 6.654 -12.897 9.334 1.00 85.00 95 ASP A CA 1
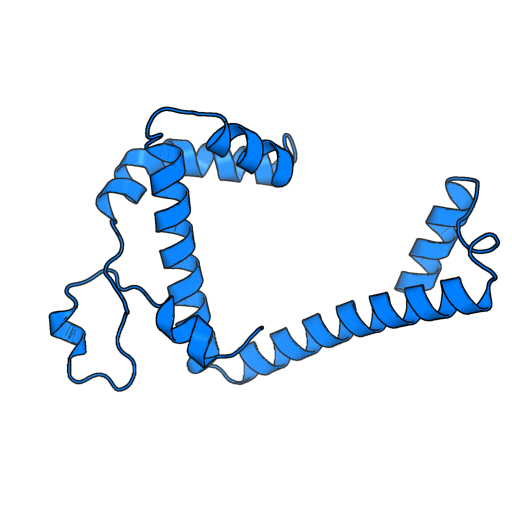ATOM 768 C C . ASP A 1 95 ? 8.073 -12.396 8.994 1.00 85.00 95 ASP A C 1
ATOM 770 O O . ASP A 1 95 ? 8.288 -11.785 7.941 1.00 85.00 95 ASP A O 1
ATOM 774 N N . PRO A 1 96 ? 9.078 -12.745 9.819 1.00 76.19 96 PRO A N 1
ATOM 775 C CA . PRO A 1 96 ? 10.481 -12.427 9.550 1.00 76.19 96 PRO A CA 1
ATOM 776 C C . PRO A 1 96 ? 11.020 -13.013 8.233 1.00 76.19 96 PRO A C 1
ATOM 778 O O . PRO A 1 96 ? 12.042 -12.554 7.716 1.00 76.19 96 PRO A O 1
ATOM 781 N N . GLN A 1 97 ? 10.387 -14.050 7.667 1.00 78.00 97 GLN A N 1
ATOM 782 C CA . GLN A 1 97 ? 10.786 -14.582 6.359 1.00 78.00 97 GLN A CA 1
ATOM 783 C C . GLN A 1 97 ? 10.348 -13.661 5.222 1.00 78.00 97 GLN A C 1
ATOM 785 O O . GLN A 1 97 ? 11.101 -13.495 4.260 1.00 78.00 97 GLN A O 1
ATOM 790 N N . LEU A 1 98 ? 9.174 -13.029 5.328 1.00 78.44 98 LEU A N 1
ATOM 791 C CA . LEU A 1 98 ? 8.729 -12.023 4.365 1.00 78.44 98 LEU A CA 1
ATOM 792 C C . LEU A 1 98 ? 9.708 -10.847 4.339 1.00 78.44 98 LEU A C 1
ATOM 794 O O . LEU A 1 98 ? 10.169 -10.465 3.265 1.00 78.44 98 LEU A O 1
ATOM 798 N N . GLU A 1 99 ? 10.101 -10.358 5.513 1.00 76.19 99 GLU A N 1
ATOM 799 C CA . GLU A 1 99 ? 11.134 -9.334 5.670 1.00 76.19 99 GLU A CA 1
ATOM 800 C C . GLU A 1 99 ? 12.445 -9.726 4.970 1.00 76.19 99 GLU A C 1
ATOM 802 O O . GLU A 1 99 ? 12.927 -9.017 4.082 1.00 76.19 99 GLU A O 1
ATOM 807 N N . ARG A 1 100 ? 12.994 -10.905 5.287 1.00 74.81 100 ARG A N 1
ATOM 808 C CA . ARG A 1 100 ? 14.242 -11.391 4.675 1.00 74.81 100 ARG A CA 1
ATOM 809 C C . ARG A 1 100 ? 14.146 -11.527 3.157 1.00 74.81 100 ARG A C 1
ATOM 811 O O . ARG A 1 100 ? 15.100 -11.201 2.451 1.00 74.81 100 ARG A O 1
ATOM 818 N N . ASN A 1 101 ? 13.018 -12.010 2.642 1.00 77.38 101 ASN A N 1
ATOM 819 C CA . ASN A 1 101 ? 12.804 -12.176 1.205 1.00 77.38 101 ASN A CA 1
ATOM 820 C C . ASN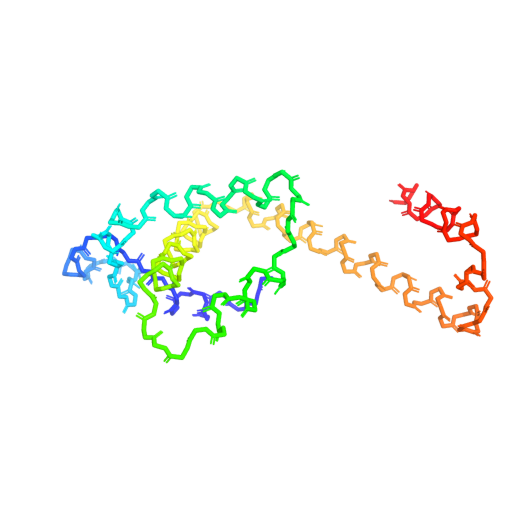 A 1 101 ? 12.700 -10.828 0.481 1.00 77.38 101 ASN A C 1
ATOM 822 O O . ASN A 1 101 ? 13.243 -10.677 -0.619 1.00 77.38 101 ASN A O 1
ATOM 826 N N . VAL A 1 102 ? 12.050 -9.843 1.104 1.00 76.19 102 VAL A N 1
ATOM 827 C CA . VAL A 1 102 ? 11.929 -8.477 0.582 1.00 76.19 102 VAL A CA 1
ATOM 828 C C . VAL A 1 102 ? 13.292 -7.796 0.565 1.00 76.19 102 VAL A C 1
ATOM 830 O O . VAL A 1 102 ? 13.694 -7.306 -0.490 1.00 76.19 102 VAL A O 1
ATOM 833 N N . HIS A 1 103 ? 14.047 -7.854 1.666 1.00 75.06 103 HIS A N 1
ATOM 834 C CA . HIS A 1 103 ? 15.410 -7.318 1.715 1.00 75.06 103 HIS A CA 1
ATOM 835 C C . HIS A 1 103 ? 16.334 -7.994 0.705 1.00 75.06 103 HIS A C 1
ATOM 837 O O . HIS A 1 103 ? 17.056 -7.310 -0.010 1.00 75.06 103 HIS A O 1
ATOM 843 N N . ARG A 1 104 ? 16.283 -9.325 0.566 1.00 74.81 104 ARG A N 1
ATOM 844 C CA . ARG A 1 104 ? 17.086 -10.035 -0.444 1.00 74.81 104 ARG A CA 1
ATOM 845 C C . ARG A 1 104 ? 16.759 -9.557 -1.862 1.00 74.81 104 ARG A C 1
ATOM 847 O O . ARG A 1 104 ? 17.667 -9.351 -2.664 1.00 74.81 104 ARG A O 1
ATOM 854 N N . SER A 1 105 ? 15.475 -9.382 -2.169 1.00 72.06 105 SER A N 1
ATOM 855 C CA . SER A 1 105 ? 15.023 -8.935 -3.492 1.00 72.06 105 SER A CA 1
ATOM 856 C C . SER A 1 105 ? 15.423 -7.482 -3.771 1.00 72.06 105 SER A C 1
ATOM 858 O O . SER A 1 105 ? 15.909 -7.189 -4.863 1.00 72.06 105 SER A O 1
ATOM 860 N N . GLN A 1 106 ? 15.283 -6.590 -2.783 1.00 72.38 106 GLN A N 1
ATOM 861 C CA . GLN A 1 106 ? 15.721 -5.190 -2.870 1.00 72.38 106 GLN A CA 1
ATOM 862 C C . GLN A 1 106 ? 17.235 -5.093 -3.047 1.00 72.38 106 GLN A C 1
ATOM 864 O O . GLN A 1 106 ? 17.688 -4.513 -4.029 1.00 72.38 106 GLN A O 1
ATOM 869 N N . ASN A 1 107 ? 18.008 -5.768 -2.191 1.00 71.62 107 ASN A N 1
ATOM 870 C CA . ASN A 1 107 ? 19.468 -5.780 -2.263 1.00 71.62 107 ASN A CA 1
ATOM 871 C C . ASN A 1 107 ? 19.966 -6.277 -3.624 1.00 71.62 107 ASN A C 1
ATOM 873 O O . ASN A 1 107 ? 20.946 -5.751 -4.143 1.00 71.62 107 ASN A O 1
ATOM 877 N N . ARG A 1 108 ? 19.289 -7.260 -4.235 1.00 71.44 108 ARG A N 1
ATOM 878 C CA . ARG A 1 108 ? 19.616 -7.738 -5.587 1.00 71.44 108 ARG A CA 1
ATOM 879 C C . ARG A 1 108 ? 19.403 -6.653 -6.644 1.00 71.44 108 ARG A C 1
ATOM 881 O O . ARG A 1 108 ? 20.272 -6.456 -7.487 1.00 71.44 108 ARG A O 1
ATOM 888 N N . ILE A 1 109 ? 18.266 -5.959 -6.609 1.00 71.50 109 ILE A N 1
ATOM 889 C CA . ILE A 1 109 ? 17.945 -4.879 -7.555 1.00 71.50 109 ILE A CA 1
ATOM 890 C C . ILE A 1 109 ? 18.908 -3.699 -7.375 1.00 71.50 109 ILE A C 1
ATOM 892 O O . ILE A 1 109 ? 19.431 -3.172 -8.353 1.00 71.50 109 ILE A O 1
ATOM 896 N N . GLU A 1 110 ? 19.191 -3.310 -6.135 1.00 72.44 110 GLU A N 1
ATOM 897 C CA . GLU A 1 110 ? 20.132 -2.234 -5.818 1.00 72.44 110 GLU A CA 1
ATOM 898 C C . GLU A 1 110 ? 21.556 -2.587 -6.244 1.00 72.44 110 GLU A C 1
ATOM 900 O O . GLU A 1 110 ? 22.209 -1.778 -6.899 1.00 72.44 110 GLU A O 1
ATOM 905 N N . SER A 1 111 ? 22.007 -3.815 -5.969 1.00 67.25 111 SER A N 1
ATOM 906 C CA . SER A 1 111 ? 23.316 -4.321 -6.406 1.00 67.25 111 SER A CA 1
ATOM 907 C C . SER A 1 111 ? 23.420 -4.351 -7.931 1.00 67.25 111 SER A C 1
ATOM 909 O O . SER A 1 111 ? 24.444 -3.967 -8.490 1.00 67.25 111 SER A O 1
ATOM 911 N N . TYR A 1 112 ? 22.342 -4.732 -8.622 1.00 70.81 112 TYR A N 1
ATOM 912 C CA . TYR A 1 112 ? 22.261 -4.666 -10.079 1.00 70.81 112 TYR A CA 1
ATOM 913 C C . TYR A 1 112 ? 22.369 -3.223 -10.597 1.00 70.81 112 TYR A C 1
ATOM 915 O O . TYR A 1 112 ? 23.132 -2.943 -11.523 1.00 70.81 112 TYR A O 1
ATOM 923 N N . HIS A 1 113 ? 21.638 -2.280 -9.995 1.00 71.56 113 HIS A N 1
ATOM 924 C CA . HIS A 1 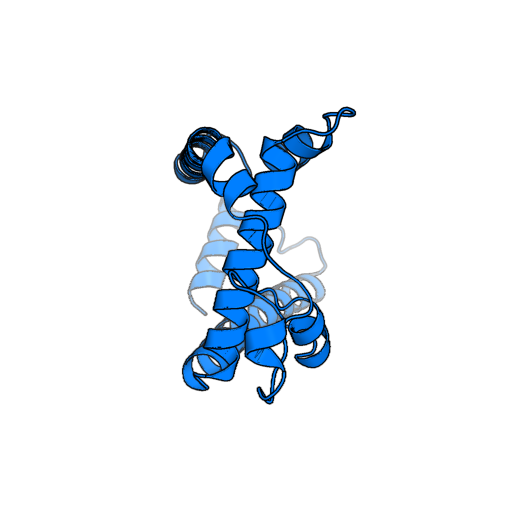113 ? 21.711 -0.866 -10.365 1.00 71.56 113 HIS A CA 1
ATOM 925 C C . HIS A 1 113 ? 23.087 -0.254 -10.075 1.00 71.56 113 HIS A C 1
ATOM 927 O O . HIS A 1 113 ? 23.600 0.492 -10.912 1.00 71.56 113 HIS A O 1
ATOM 933 N N . GLN A 1 114 ? 23.705 -0.593 -8.941 1.00 70.50 114 GLN A N 1
ATOM 934 C CA . GLN A 1 114 ? 25.066 -0.184 -8.593 1.00 70.50 114 GLN A CA 1
ATOM 935 C C . GLN A 1 114 ? 26.071 -0.733 -9.600 1.00 70.50 114 GLN A C 1
ATOM 937 O O . GLN A 1 114 ? 26.830 0.044 -10.171 1.00 70.50 114 GLN A O 1
ATOM 942 N N . LEU A 1 115 ? 26.014 -2.032 -9.901 1.00 67.25 115 LEU A N 1
ATOM 943 C CA . LEU A 1 115 ? 26.876 -2.668 -10.891 1.00 67.25 115 LEU A CA 1
ATOM 944 C C . LEU A 1 115 ? 26.739 -1.994 -12.260 1.00 67.25 115 LEU A C 1
ATOM 946 O O . LEU A 1 115 ? 27.740 -1.615 -12.861 1.00 67.25 115 LEU A O 1
ATOM 950 N N . ARG A 1 116 ? 25.508 -1.765 -12.732 1.00 65.44 116 ARG A N 1
ATOM 951 C CA . ARG A 1 116 ? 25.248 -1.063 -13.999 1.00 65.44 116 ARG A CA 1
ATOM 952 C C . ARG A 1 116 ? 25.815 0.359 -13.994 1.00 65.44 116 ARG A C 1
ATOM 954 O O . ARG A 1 116 ? 26.363 0.799 -15.001 1.00 65.44 116 ARG A O 1
ATOM 961 N N . SER A 1 117 ? 25.699 1.069 -12.872 1.00 69.62 117 SER A N 1
ATOM 962 C CA . SER A 1 117 ? 26.276 2.405 -12.696 1.00 69.62 117 SER A CA 1
ATOM 963 C C . SER A 1 117 ? 27.808 2.376 -12.734 1.00 69.62 117 SER A C 1
ATOM 965 O O . SER A 1 117 ? 28.412 3.163 -13.461 1.00 69.62 117 SER A O 1
ATOM 967 N N . THR A 1 118 ? 28.447 1.452 -12.011 1.00 66.50 118 THR A N 1
ATOM 968 C CA . THR A 1 118 ? 29.908 1.276 -12.000 1.00 66.50 118 THR A CA 1
ATOM 969 C C . THR A 1 118 ? 30.432 0.905 -13.383 1.00 66.50 118 THR A C 1
ATOM 971 O O . THR A 1 118 ? 31.372 1.521 -13.874 1.00 66.50 118 THR A O 1
ATOM 974 N N . ILE A 1 119 ? 29.777 -0.039 -14.059 1.00 61.50 119 ILE A N 1
ATOM 975 C CA . ILE A 1 119 ? 30.087 -0.434 -15.435 1.00 61.50 119 ILE A CA 1
ATOM 976 C C . ILE A 1 119 ? 29.992 0.780 -16.378 1.00 61.50 119 ILE A C 1
ATOM 978 O O . ILE A 1 119 ? 30.915 1.032 -17.151 1.00 61.50 119 ILE A O 1
ATOM 982 N N . ALA A 1 120 ? 28.940 1.598 -16.269 1.00 62.88 120 ALA A N 1
ATOM 983 C CA . ALA A 1 120 ? 28.794 2.818 -17.067 1.00 62.88 120 ALA A CA 1
ATOM 984 C C . ALA A 1 120 ? 29.858 3.895 -16.763 1.00 62.88 120 ALA A C 1
ATOM 986 O O . ALA A 1 120 ? 30.215 4.670 -17.655 1.00 62.88 120 ALA A O 1
ATOM 987 N N . GLN A 1 121 ? 30.361 3.963 -15.525 1.00 60.81 121 GLN A N 1
ATOM 988 C CA . GLN A 1 121 ? 31.448 4.867 -15.134 1.00 60.81 121 GLN A CA 1
ATOM 989 C C . GLN A 1 121 ? 32.806 4.415 -15.685 1.00 60.81 121 GLN A C 1
ATOM 991 O O . GLN A 1 121 ? 33.559 5.253 -16.175 1.00 60.81 121 GLN A O 1
ATOM 996 N N . VAL A 1 122 ? 33.100 3.111 -15.644 1.00 62.38 122 VAL A N 1
ATOM 997 C CA . VAL A 1 122 ? 34.372 2.543 -16.126 1.00 62.38 122 VAL A CA 1
ATOM 998 C C . VAL A 1 122 ? 34.431 2.507 -17.660 1.00 62.38 122 VAL A C 1
ATOM 1000 O O . VAL A 1 122 ? 35.458 2.857 -18.228 1.00 62.38 122 VAL A O 1
ATOM 1003 N N . GLY A 1 123 ? 33.324 2.193 -18.346 1.00 56.53 123 GLY A N 1
ATOM 1004 C CA . GLY A 1 123 ? 33.212 2.214 -19.819 1.00 56.53 123 GLY A CA 1
ATOM 1005 C C . GLY A 1 123 ? 32.954 3.599 -20.431 1.00 56.53 123 GLY A C 1
ATOM 1006 O O . GLY A 1 123 ? 32.308 3.723 -21.475 1.00 56.53 123 GLY A O 1
ATOM 1007 N N . GLY A 1 124 ? 33.360 4.667 -19.739 1.00 51.19 124 GLY A N 1
ATOM 1008 C CA . GLY A 1 124 ? 33.368 6.027 -20.274 1.00 51.19 124 GLY A CA 1
ATOM 1009 C C . GLY A 1 124 ? 32.017 6.565 -20.759 1.00 51.19 124 GLY A C 1
ATOM 1010 O O . GLY A 1 124 ? 31.996 7.228 -21.787 1.00 51.19 124 GLY A O 1
ATOM 1011 N N . LYS A 1 125 ? 30.884 6.295 -20.082 1.00 52.22 125 LYS A N 1
ATOM 1012 C CA . LYS A 1 125 ? 29.510 6.787 -20.395 1.00 52.22 125 LYS A CA 1
ATOM 1013 C C . LYS A 1 125 ? 28.988 6.603 -21.843 1.00 52.22 125 LYS A C 1
ATOM 1015 O O . LYS A 1 125 ? 27.814 6.879 -22.071 1.00 52.22 125 LYS A O 1
ATOM 1020 N N . LYS A 1 126 ? 29.805 6.158 -22.803 1.00 50.78 126 LYS A N 1
ATOM 1021 C CA . LYS A 1 126 ? 29.544 6.148 -24.253 1.00 50.78 126 LYS A CA 1
ATOM 1022 C C . LYS A 1 126 ? 29.807 4.796 -24.919 1.00 50.78 126 LYS A C 1
ATOM 1024 O O . LYS A 1 126 ? 29.304 4.604 -26.018 1.00 50.78 126 LYS A O 1
ATOM 1029 N N . GLU A 1 127 ? 30.556 3.879 -24.298 1.00 48.47 127 GLU A N 1
ATOM 1030 C CA . GLU A 1 127 ? 30.888 2.585 -24.927 1.00 48.47 127 GLU A CA 1
ATOM 1031 C C . GLU A 1 127 ? 29.924 1.449 -24.554 1.00 48.47 127 GLU A C 1
ATOM 1033 O O . GLU A 1 127 ? 29.881 0.433 -25.234 1.00 48.47 127 GLU A O 1
ATOM 1038 N N . LEU A 1 128 ? 29.114 1.621 -23.502 1.00 48.94 128 LEU A N 1
ATOM 1039 C CA . LEU A 1 128 ? 28.209 0.576 -22.986 1.00 48.94 128 LEU A CA 1
ATOM 1040 C C . LEU A 1 128 ? 26.722 0.938 -23.074 1.00 48.94 128 LEU A C 1
ATOM 1042 O O . LEU A 1 128 ? 25.854 0.151 -22.702 1.00 48.94 128 LEU A O 1
ATOM 1046 N N . THR A 1 129 ? 26.410 2.126 -23.587 1.00 50.34 129 THR A N 1
ATOM 1047 C CA . THR A 1 129 ? 25.102 2.388 -24.186 1.00 50.34 129 THR A CA 1
ATOM 1048 C C . THR A 1 129 ? 25.223 1.943 -25.630 1.00 50.34 129 THR A C 1
ATOM 1050 O O . THR A 1 129 ? 25.704 2.702 -26.468 1.00 50.34 129 THR A O 1
ATOM 1053 N N . GLY A 1 130 ? 24.858 0.687 -25.895 1.00 48.00 130 GLY A N 1
ATOM 1054 C CA . GLY A 1 130 ? 24.723 0.196 -27.259 1.00 48.00 130 GLY A CA 1
ATOM 1055 C C . GLY A 1 130 ? 24.006 1.242 -28.106 1.00 48.00 130 GLY A C 1
ATOM 1056 O O . GLY A 1 130 ? 22.958 1.751 -27.707 1.00 48.00 130 GLY A O 1
ATOM 1057 N N . ARG A 1 131 ? 24.608 1.644 -29.224 1.00 50.50 131 ARG A N 1
ATOM 1058 C CA . ARG A 1 131 ? 24.004 2.645 -30.122 1.00 50.50 131 ARG A CA 1
ATOM 1059 C C . ARG A 1 131 ? 22.953 1.996 -31.019 1.00 50.50 131 ARG A C 1
ATOM 1061 O O . ARG A 1 131 ? 22.213 2.700 -31.698 1.00 50.50 131 ARG A O 1
ATOM 1068 N N . THR A 1 132 ? 22.897 0.665 -30.995 1.00 52.22 132 THR A N 1
ATOM 1069 C CA . THR A 1 132 ? 21.964 -0.184 -31.729 1.00 52.22 132 THR A CA 1
ATOM 1070 C C . THR A 1 132 ? 21.183 -1.082 -30.767 1.00 52.22 132 THR A C 1
ATOM 1072 O O . THR A 1 132 ? 21.697 -1.490 -29.722 1.00 52.22 132 THR A O 1
ATOM 1075 N N . ASP A 1 133 ? 19.943 -1.420 -31.126 1.00 44.31 133 ASP A N 1
ATOM 1076 C CA . ASP A 1 133 ? 19.048 -2.243 -30.296 1.00 44.31 133 ASP A CA 1
ATOM 1077 C C . ASP A 1 133 ? 19.662 -3.607 -29.936 1.00 44.31 133 ASP A C 1
ATOM 1079 O O . ASP A 1 133 ? 19.452 -4.115 -28.838 1.00 44.31 133 ASP A O 1
ATOM 1083 N N . ILE A 1 134 ? 20.503 -4.156 -30.820 1.00 53.66 134 ILE A N 1
ATOM 1084 C CA . ILE A 1 134 ? 21.204 -5.434 -30.634 1.00 53.66 134 ILE A CA 1
ATOM 1085 C C . ILE A 1 134 ? 22.224 -5.351 -29.491 1.00 53.66 134 ILE A C 1
ATOM 1087 O O . ILE A 1 134 ? 22.311 -6.259 -28.670 1.00 53.66 134 ILE A O 1
ATOM 1091 N N . GLU A 1 135 ? 22.982 -4.261 -29.390 1.00 51.47 135 GLU A N 1
ATOM 1092 C CA . GLU A 1 135 ? 23.970 -4.073 -28.320 1.00 51.47 135 GLU A CA 1
ATOM 1093 C C . GLU A 1 135 ? 23.291 -3.848 -26.959 1.00 51.47 135 GLU A C 1
ATOM 1095 O O . GLU A 1 135 ? 23.778 -4.323 -25.931 1.00 51.47 135 GLU A O 1
ATOM 1100 N N . ILE A 1 136 ? 22.137 -3.169 -26.948 1.00 56.62 136 ILE A N 1
ATOM 1101 C CA . ILE A 1 136 ? 21.306 -2.999 -25.748 1.00 56.62 136 ILE A CA 1
ATOM 1102 C C . ILE A 1 136 ? 20.703 -4.345 -25.320 1.00 56.62 136 ILE A C 1
ATOM 1104 O O . ILE A 1 136 ? 20.718 -4.674 -24.133 1.00 56.62 136 ILE A O 1
ATOM 1108 N N . GLU A 1 137 ? 20.209 -5.144 -26.267 1.00 56.94 137 GLU A N 1
ATOM 1109 C CA . GLU A 1 137 ? 19.691 -6.495 -26.033 1.00 56.94 137 GLU A CA 1
ATOM 1110 C C . GLU A 1 137 ? 20.786 -7.411 -25.468 1.00 56.94 137 GLU A C 1
ATOM 1112 O O . GLU A 1 137 ? 20.587 -8.014 -24.417 1.00 56.94 137 GLU A O 1
ATOM 1117 N N . ILE A 1 138 ? 21.974 -7.450 -26.082 1.00 58.22 138 ILE A N 1
ATOM 1118 C CA . ILE A 1 138 ? 23.120 -8.243 -25.606 1.00 58.22 138 ILE A CA 1
ATOM 1119 C C . ILE A 1 138 ? 23.544 -7.795 -24.205 1.00 58.22 138 ILE A C 1
ATOM 1121 O O . ILE A 1 138 ? 23.728 -8.635 -23.327 1.00 58.22 138 ILE A O 1
ATOM 1125 N N . SER A 1 139 ? 23.632 -6.486 -23.954 1.00 56.88 139 SER A N 1
ATOM 1126 C CA . SER A 1 139 ? 23.935 -5.954 -22.622 1.00 56.88 139 SER A CA 1
ATOM 1127 C C . SER A 1 139 ? 22.899 -6.403 -21.584 1.00 56.88 139 SER A C 1
ATOM 1129 O O . SER A 1 139 ? 23.265 -6.881 -20.510 1.00 56.88 139 SER A O 1
ATOM 1131 N N . ASN A 1 140 ? 21.608 -6.350 -21.924 1.00 60.00 140 ASN A N 1
ATOM 1132 C CA . ASN A 1 140 ? 20.526 -6.810 -21.055 1.00 60.00 140 ASN A CA 1
ATOM 1133 C C . ASN A 1 140 ? 20.552 -8.331 -20.821 1.00 60.00 140 ASN A C 1
ATOM 1135 O O . ASN A 1 140 ? 20.234 -8.770 -19.717 1.00 60.00 140 ASN A O 1
ATOM 1139 N N . GLN A 1 141 ? 20.918 -9.141 -21.820 1.00 62.41 141 GLN A N 1
ATOM 1140 C CA . GLN A 1 141 ? 21.026 -10.598 -21.670 1.00 62.41 141 GLN A CA 1
ATOM 1141 C C . GLN A 1 141 ? 22.267 -11.000 -20.861 1.00 62.41 141 GLN A C 1
ATOM 1143 O O . GLN A 1 141 ? 22.164 -11.849 -19.979 1.00 62.41 141 GLN A O 1
ATOM 1148 N N . CYS A 1 142 ? 23.415 -10.348 -21.070 1.00 55.56 142 CYS A N 1
ATOM 1149 C CA . CYS A 1 142 ? 24.613 -10.550 -20.248 1.00 55.56 142 CYS A CA 1
ATOM 1150 C C . CYS A 1 142 ? 24.364 -10.166 -18.784 1.00 55.56 142 CYS A C 1
ATOM 1152 O O . CYS A 1 142 ? 24.820 -10.852 -17.874 1.00 55.56 142 CYS A O 1
ATOM 1154 N N . ALA A 1 143 ? 23.573 -9.119 -18.545 1.00 53.38 143 ALA A N 1
ATOM 1155 C CA . ALA A 1 143 ? 23.201 -8.692 -17.203 1.00 53.38 143 ALA A CA 1
ATOM 1156 C C . ALA A 1 143 ? 22.193 -9.640 -16.508 1.00 53.38 143 ALA A C 1
ATOM 1158 O O . ALA A 1 143 ? 22.035 -9.567 -15.293 1.00 53.38 143 ALA A O 1
ATOM 1159 N N . ARG A 1 144 ? 21.529 -10.546 -17.247 1.00 56.50 144 ARG A N 1
ATOM 1160 C CA . ARG A 1 144 ? 20.650 -11.600 -16.693 1.00 56.50 144 ARG A CA 1
ATOM 1161 C C . ARG A 1 144 ? 21.394 -12.869 -16.262 1.00 56.50 144 ARG A C 1
ATOM 1163 O O . ARG A 1 144 ? 20.799 -13.687 -15.567 1.00 56.50 144 ARG A O 1
ATOM 1170 N N . LEU A 1 145 ? 22.644 -13.052 -16.694 1.00 49.47 145 LEU A N 1
ATOM 1171 C CA . LEU A 1 145 ? 23.483 -14.219 -16.376 1.00 49.47 145 LEU A CA 1
ATOM 1172 C C . LEU A 1 145 ? 24.247 -14.083 -15.042 1.00 49.47 145 LEU A C 1
ATOM 1174 O O . LEU A 1 145 ? 24.975 -15.000 -14.667 1.00 49.47 145 LEU A O 1
ATOM 1178 N N . ILE A 1 146 ? 24.069 -12.960 -14.338 1.00 48.34 146 ILE A N 1
ATOM 1179 C CA . ILE A 1 146 ? 24.593 -12.660 -12.995 1.00 48.34 146 ILE A CA 1
ATOM 1180 C C . ILE A 1 146 ? 23.426 -12.673 -11.997 1.00 48.34 146 ILE A C 1
ATOM 1182 O O . ILE A 1 146 ? 23.594 -13.236 -10.895 1.00 48.34 146 ILE A O 1
#

Sequence (146 aa):
FTDLDDQLQELYCADDLALYEKCLIRPAGQIDRQLIVGEKANIDRIVATLGLKEMTQGTLIRKLCTYTAPNPTRRAIFEFDKLIRSIYTLRYLRDPQLERNVHRSQNRIESYHQLRSTIAQVGGKKELTGRTDIEIEISNQCARLI

Secondary structure (DSSP, 8-state):
---HHHHHHT-EESS-GGGGTTSSS--SEE--HHHHHHTHHHHHHHHHHHHTTSS-HHHHHHHHHH--S--HHHHHHHHHHHHHHHHHHHHHHH-HHHHHHHHHHHHHHHHHHHHHHHHHHHTTTTSSS-SSHHHHHHHHHHTT--

Radius of gyration: 21.1 Å; chains: 1; bounding box: 54×33×56 Å